Protein AF-A0A5I2G076-F1 (afdb_monomer)

Secondary structure (DSSP, 8-state):
-PPPPPEE-TTT--EE--SSTT---SSHHHHHHHHHHHHHHHHHHHHHHHHHHHHHHHHHHHHHHHHHHHHHHHHHHHHT-

Structure (mmCIF, N/CA/C/O backbone):
data_AF-A0A5I2G076-F1
#
_entry.id   AF-A0A5I2G076-F1
#
loop_
_atom_site.group_PDB
_atom_site.id
_atom_site.type_symbol
_atom_site.label_atom_id
_atom_site.label_alt_id
_atom_site.label_comp_id
_atom_site.label_asym_id
_atom_site.label_entity_id
_atom_site.label_seq_id
_atom_site.pdbx_PDB_ins_code
_atom_site.Cartn_x
_atom_site.Cartn_y
_atom_site.Cartn_z
_atom_site.occupancy
_atom_site.B_iso_or_equiv
_atom_site.auth_seq_id
_atom_site.auth_comp_id
_atom_site.auth_asym_id
_atom_site.auth_atom_id
_atom_site.pdbx_PDB_model_num
ATOM 1 N N . MET A 1 1 ? -4.393 -9.705 33.559 1.00 58.56 1 MET A N 1
ATOM 2 C CA . MET A 1 1 ? -4.023 -9.351 32.169 1.00 58.56 1 MET A CA 1
ATOM 3 C C . MET A 1 1 ? -3.409 -7.962 32.133 1.00 58.56 1 MET A C 1
ATOM 5 O O . MET A 1 1 ? -4.032 -7.032 32.636 1.00 58.56 1 MET A O 1
ATOM 9 N N . ALA A 1 2 ? -2.218 -7.808 31.551 1.00 67.88 2 ALA A N 1
ATOM 10 C CA . ALA A 1 2 ? -1.666 -6.487 31.262 1.00 67.88 2 ALA A CA 1
ATOM 11 C C . ALA A 1 2 ? -2.597 -5.767 30.272 1.00 67.88 2 ALA A C 1
ATOM 13 O O . ALA A 1 2 ? -2.894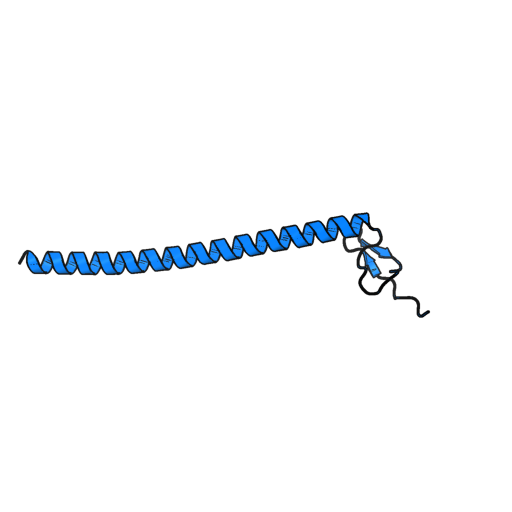 -6.295 29.200 1.00 67.88 2 ALA A O 1
ATOM 14 N N . LYS A 1 3 ? -3.110 -4.593 30.652 1.00 66.69 3 LYS A N 1
ATOM 15 C CA . LYS A 1 3 ? -3.929 -3.770 29.755 1.00 66.69 3 LYS A CA 1
ATOM 16 C C . LYS A 1 3 ? -3.028 -3.307 28.611 1.00 66.69 3 LYS A C 1
ATOM 18 O O . LYS A 1 3 ? -1.980 -2.720 28.872 1.00 66.69 3 LYS A O 1
ATOM 23 N N . LEU A 1 4 ? -3.406 -3.585 27.361 1.00 76.75 4 LEU A N 1
ATOM 24 C CA . LEU A 1 4 ? -2.662 -3.053 26.222 1.00 76.75 4 LEU A CA 1
ATOM 25 C C . LEU A 1 4 ? -2.690 -1.514 26.255 1.00 76.75 4 LEU A C 1
ATOM 27 O O . LEU A 1 4 ? -3.709 -0.932 26.644 1.00 76.75 4 LEU A O 1
ATOM 31 N N . PRO A 1 5 ? -1.600 -0.846 25.830 1.00 82.75 5 PRO A N 1
ATOM 32 C CA . PRO A 1 5 ? -1.583 0.604 25.731 1.00 82.75 5 PRO A CA 1
ATOM 33 C C . PRO A 1 5 ? -2.672 1.073 24.766 1.00 82.75 5 PRO A C 1
ATOM 35 O O . PRO A 1 5 ? -2.950 0.424 23.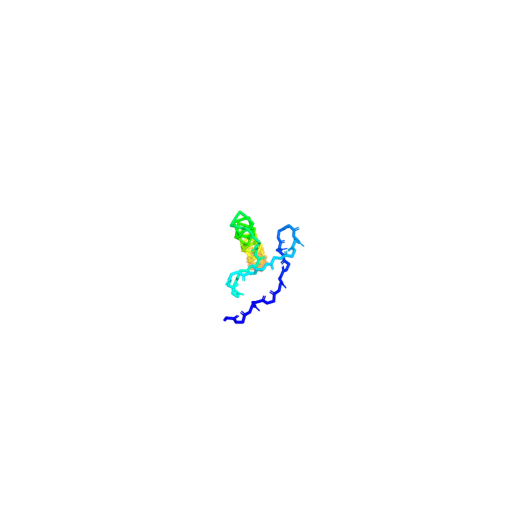752 1.00 82.75 5 PRO A O 1
ATOM 38 N N . ARG A 1 6 ? -3.275 2.224 25.080 1.00 84.75 6 ARG A N 1
ATOM 39 C CA . ARG A 1 6 ? -4.241 2.870 24.190 1.00 84.75 6 ARG A CA 1
ATOM 40 C C . ARG A 1 6 ? -3.574 3.197 22.860 1.00 84.75 6 ARG A C 1
ATOM 42 O O . ARG A 1 6 ? -2.442 3.678 22.818 1.00 84.75 6 ARG A O 1
ATOM 49 N N . ARG A 1 7 ? -4.288 2.941 21.768 1.00 87.06 7 ARG A N 1
ATOM 50 C CA . ARG A 1 7 ? -3.817 3.188 20.402 1.00 87.06 7 ARG A CA 1
ATOM 51 C C . ARG A 1 7 ? -4.753 4.137 19.685 1.00 87.06 7 ARG A C 1
ATOM 53 O O . ARG A 1 7 ? -5.912 4.278 20.054 1.00 87.06 7 ARG A O 1
ATOM 60 N N . LYS A 1 8 ? -4.241 4.762 18.631 1.00 89.25 8 LYS A N 1
ATOM 61 C CA . LYS A 1 8 ? -5.012 5.646 17.762 1.00 89.25 8 LYS A CA 1
ATOM 62 C C . LYS A 1 8 ? -5.538 4.864 16.560 1.00 89.25 8 LYS A C 1
ATOM 64 O O . LYS A 1 8 ? -4.757 4.189 15.887 1.00 89.25 8 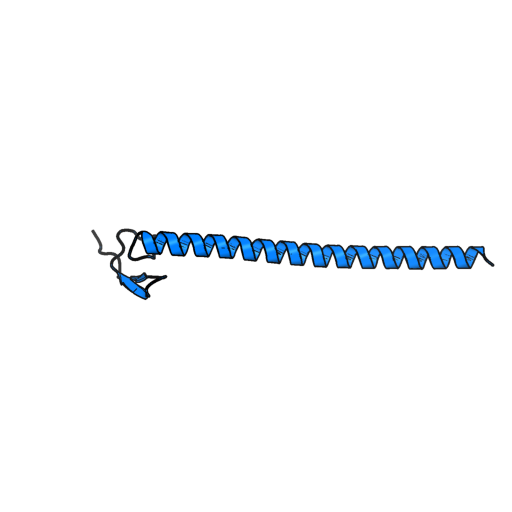LYS A O 1
ATOM 69 N N . CYS A 1 9 ? -6.839 4.944 16.288 1.00 89.31 9 CYS A N 1
ATOM 70 C CA . CYS A 1 9 ? -7.447 4.299 15.126 1.00 89.31 9 CYS A CA 1
ATOM 71 C C . CYS A 1 9 ? -6.875 4.883 13.825 1.00 89.31 9 CYS A C 1
ATOM 73 O O . CYS A 1 9 ? -6.733 6.098 13.690 1.00 89.31 9 CYS A O 1
ATOM 75 N N . LYS A 1 10 ? -6.567 4.028 12.844 1.00 86.50 10 LYS A N 1
ATOM 76 C CA . LYS A 1 10 ? -6.072 4.476 11.532 1.00 86.50 10 LYS A CA 1
ATOM 77 C C . LYS A 1 10 ? -7.126 5.183 10.670 1.00 86.50 10 LYS A C 1
ATOM 79 O O . LYS A 1 10 ? -6.734 5.984 9.831 1.00 86.50 10 LYS A O 1
ATOM 84 N N . VAL A 1 11 ? -8.416 4.930 10.907 1.00 87.62 11 VAL A N 1
ATOM 85 C CA . VAL A 1 11 ? -9.530 5.507 10.135 1.00 87.62 11 VAL A CA 1
ATOM 86 C C . VAL A 1 11 ? -10.065 6.776 10.805 1.00 87.62 11 VAL A C 1
ATOM 88 O O . VAL A 1 11 ? -9.860 7.870 10.292 1.00 87.62 11 VAL A O 1
ATOM 91 N N . CYS A 1 12 ? -10.665 6.665 11.995 1.00 87.88 12 CYS A N 1
ATOM 92 C CA . CYS A 1 12 ? -11.286 7.805 12.685 1.00 87.88 12 CYS A CA 1
ATOM 93 C C . CYS A 1 12 ? -10.343 8.592 13.608 1.00 87.88 12 CYS A C 1
ATOM 95 O O . CYS A 1 12 ? -10.749 9.599 14.178 1.00 87.88 12 CYS A O 1
ATOM 97 N N . ARG A 1 13 ? -9.085 8.155 13.782 1.00 86.75 13 ARG A N 1
ATOM 98 C CA . ARG A 1 13 ? -8.081 8.822 14.636 1.00 86.75 13 ARG A CA 1
ATOM 99 C C . ARG A 1 13 ? -8.437 8.914 16.126 1.00 86.75 13 ARG A C 1
ATOM 101 O O . ARG A 1 13 ? -7.719 9.581 16.867 1.00 86.75 13 ARG A O 1
ATOM 108 N N . GLU A 1 14 ? -9.463 8.210 16.581 1.00 89.94 14 GLU A N 1
ATOM 109 C CA . GLU A 1 14 ? -9.850 8.159 17.989 1.00 89.94 14 GLU A CA 1
ATOM 110 C C . GLU A 1 14 ? -8.932 7.238 18.808 1.00 89.94 14 GLU A C 1
ATOM 112 O O . GLU A 1 14 ? -8.362 6.272 18.285 1.00 89.94 14 GLU A O 1
ATOM 117 N N . TRP A 1 15 ? -8.772 7.547 20.095 1.00 88.81 15 TRP A N 1
ATOM 118 C CA . TRP A 1 15 ? -8.050 6.699 21.039 1.00 88.81 15 TRP A CA 1
ATOM 119 C C . TRP A 1 15 ? -8.930 5.532 21.484 1.00 88.81 15 TRP A C 1
ATOM 121 O O . TRP A 1 15 ? -9.996 5.742 22.049 1.00 88.81 15 TRP A O 1
ATOM 131 N N . PHE A 1 16 ? -8.463 4.301 21.292 1.00 88.19 16 PHE A N 1
ATOM 132 C CA . PHE A 1 16 ? -9.192 3.095 21.676 1.00 88.19 16 PHE A CA 1
ATOM 133 C C . PHE A 1 16 ? -8.313 2.127 22.471 1.00 88.19 16 PHE A C 1
ATOM 135 O O . PHE A 1 16 ? -7.078 2.170 22.408 1.00 88.19 16 PHE A O 1
ATOM 142 N N . SER A 1 17 ? -8.967 1.249 23.230 1.00 85.31 17 SER A N 1
ATOM 143 C CA . SER A 1 17 ? -8.327 0.154 23.959 1.00 85.31 17 SER A CA 1
ATOM 144 C C . SER A 1 17 ? -8.395 -1.116 23.102 1.00 85.31 17 SER A C 1
ATOM 146 O O . SER A 1 17 ? -9.478 -1.685 22.966 1.00 85.31 17 SER A O 1
ATOM 148 N N . PRO A 1 18 ? -7.289 -1.557 22.480 1.00 85.38 18 PRO A N 1
ATOM 149 C CA . PRO A 1 18 ? -7.299 -2.743 21.633 1.00 85.38 18 PRO A CA 1
ATOM 150 C C . PRO A 1 18 ? -7.517 -4.018 22.457 1.00 85.38 18 PRO A C 1
ATOM 152 O O . PRO A 1 18 ? -6.883 -4.205 23.495 1.00 85.38 18 PRO A O 1
ATOM 155 N N . ALA A 1 19 ? -8.362 -4.921 21.952 1.00 83.12 19 ALA A N 1
ATOM 156 C CA . ALA A 1 19 ? -8.536 -6.260 22.523 1.00 83.12 19 ALA A CA 1
ATOM 157 C C . ALA A 1 19 ? -7.309 -7.159 22.278 1.00 83.12 19 ALA A C 1
ATOM 159 O O . ALA A 1 19 ? -6.955 -7.975 23.123 1.00 83.12 19 ALA A O 1
ATOM 160 N N . TYR A 1 20 ? -6.631 -6.969 21.140 1.00 83.88 20 TYR A N 1
ATOM 161 C CA . TYR A 1 20 ? -5.457 -7.738 20.729 1.00 83.88 20 TYR A CA 1
ATOM 162 C C . TYR A 1 20 ? -4.349 -6.828 20.189 1.00 83.88 20 TYR A C 1
ATOM 164 O O . TYR A 1 20 ? -4.600 -5.733 19.681 1.00 83.88 20 TYR A O 1
ATOM 172 N N . SER A 1 21 ? -3.102 -7.297 20.242 1.00 82.00 21 SER A N 1
ATOM 173 C CA . SER A 1 21 ? -1.915 -6.539 19.820 1.00 82.00 21 SER A CA 1
ATOM 174 C C . SER A 1 21 ? -1.842 -6.251 18.316 1.00 82.00 21 SER A C 1
ATOM 176 O O . SER A 1 21 ? -1.123 -5.335 17.917 1.00 82.00 21 SER A O 1
ATOM 178 N N . ASN A 1 22 ? -2.583 -6.980 17.485 1.00 85.19 22 ASN A N 1
ATOM 179 C CA . ASN A 1 22 ? -2.665 -6.808 16.031 1.00 85.19 22 ASN A CA 1
ATOM 180 C C . ASN A 1 22 ? -3.765 -5.824 15.592 1.00 85.19 22 ASN A C 1
ATOM 182 O O . ASN A 1 22 ? -3.776 -5.396 14.439 1.00 85.19 22 ASN A O 1
ATOM 186 N N . VAL A 1 23 ? -4.676 -5.438 16.489 1.00 86.44 23 VAL A N 1
ATOM 187 C CA . VAL A 1 23 ? -5.782 -4.537 16.151 1.00 86.44 23 VAL A CA 1
ATOM 188 C C . VAL A 1 23 ? -5.280 -3.090 16.090 1.00 86.44 23 VAL A C 1
ATOM 190 O O . VAL A 1 23 ? -4.672 -2.570 17.034 1.00 86.44 23 VAL A O 1
ATOM 193 N N . VAL A 1 24 ? -5.539 -2.434 14.954 1.00 88.25 24 VA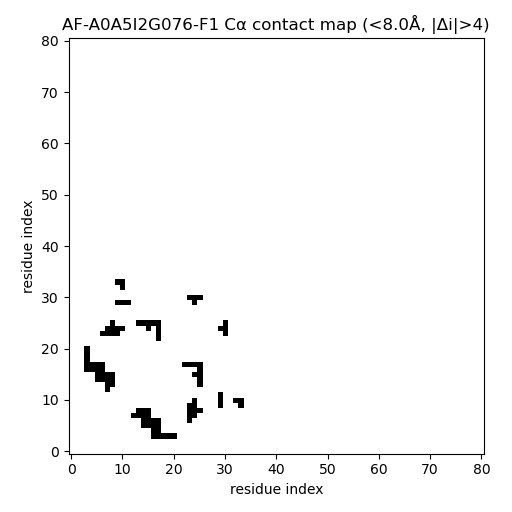L A N 1
ATOM 194 C CA . VAL A 1 24 ? -5.180 -1.025 14.672 1.00 88.25 24 VAL A CA 1
ATOM 195 C C . VAL A 1 24 ? -6.403 -0.146 14.366 1.00 88.25 24 VAL A C 1
ATOM 197 O O . VAL A 1 24 ? -6.273 1.018 13.978 1.00 88.25 24 VAL A O 1
ATOM 200 N N . TRP A 1 25 ? -7.601 -0.697 14.561 1.00 90.12 25 TRP A N 1
ATOM 201 C CA . TRP A 1 25 ? -8.890 -0.048 14.348 1.00 90.12 25 TRP A CA 1
ATOM 202 C C . TRP A 1 25 ? -9.757 -0.139 15.608 1.00 90.12 25 TRP A C 1
ATOM 204 O O . TRP A 1 25 ? -9.650 -1.105 16.355 1.00 90.12 25 TRP A O 1
ATOM 214 N N . CYS A 1 26 ? -10.622 0.849 15.847 1.00 87.88 26 CYS A N 1
ATOM 215 C CA . CYS A 1 26 ? -11.496 0.839 17.024 1.00 87.88 26 CYS A CA 1
ATOM 216 C C . CYS A 1 26 ? -12.747 -0.040 16.850 1.00 87.88 26 CYS A C 1
ATOM 218 O O . CYS A 1 26 ? -13.225 -0.593 17.832 1.00 87.88 26 CYS A O 1
ATOM 220 N N . CYS A 1 27 ? -13.233 -0.211 15.614 1.00 86.81 27 CYS A N 1
ATOM 221 C CA . CYS A 1 27 ? -14.462 -0.942 15.288 1.00 86.81 27 CYS A CA 1
ATOM 222 C C . CYS A 1 27 ? -14.246 -1.861 14.073 1.00 86.81 27 CYS A C 1
ATOM 224 O O . CYS A 1 27 ? -13.415 -1.528 13.221 1.00 86.81 27 CYS A O 1
ATOM 226 N N . PRO A 1 28 ? -14.985 -2.980 13.949 1.00 86.88 28 PRO A N 1
ATOM 227 C CA . PRO A 1 28 ? -14.873 -3.893 12.807 1.00 86.88 28 PRO A CA 1
ATOM 228 C C . PRO A 1 28 ? -15.088 -3.191 11.456 1.00 86.88 28 PRO A C 1
ATOM 230 O O . PRO A 1 28 ? -14.325 -3.445 10.528 1.00 86.88 28 PRO A O 1
ATOM 233 N N . GLU A 1 29 ? -16.004 -2.220 11.385 1.00 89.38 29 GLU A N 1
ATOM 234 C CA . GLU A 1 29 ? -16.230 -1.378 10.197 1.00 89.38 29 GLU A CA 1
ATOM 235 C C . GLU A 1 29 ? -14.958 -0.648 9.742 1.00 89.38 29 GLU A C 1
ATOM 237 O O . GLU A 1 29 ? -14.574 -0.673 8.572 1.00 89.38 29 GLU A O 1
ATOM 242 N N . HIS A 1 30 ? -14.225 -0.056 10.686 1.00 90.75 30 HIS A N 1
ATOM 243 C CA . HIS A 1 30 ? -12.953 0.600 10.390 1.00 90.75 30 HIS A CA 1
ATOM 244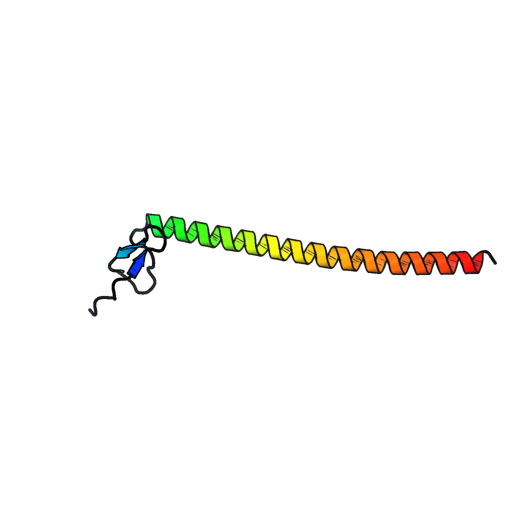 C C . HIS A 1 30 ? -11.864 -0.400 9.988 1.00 90.75 30 HIS A C 1
ATOM 246 O O . HIS A 1 30 ? -10.995 -0.072 9.179 1.00 90.75 30 HIS A O 1
ATOM 252 N N . GLY A 1 31 ? -11.910 -1.622 10.520 1.00 89.00 31 GLY A N 1
ATOM 253 C CA . GLY A 1 31 ? -11.045 -2.712 10.075 1.00 89.00 31 GLY A CA 1
ATOM 254 C C . GLY A 1 31 ? -11.302 -3.091 8.617 1.00 89.00 31 GLY A C 1
ATOM 255 O O . GLY A 1 31 ? -10.349 -3.237 7.849 1.00 89.00 31 GLY A O 1
ATOM 256 N N . ALA A 1 32 ? -12.573 -3.182 8.215 1.00 91.81 32 ALA A N 1
ATOM 257 C CA . ALA A 1 32 ? -12.972 -3.488 6.845 1.00 91.81 32 ALA A CA 1
ATOM 258 C C . ALA A 1 32 ? -12.518 -2.400 5.861 1.00 91.81 32 ALA A C 1
ATOM 260 O O . ALA A 1 32 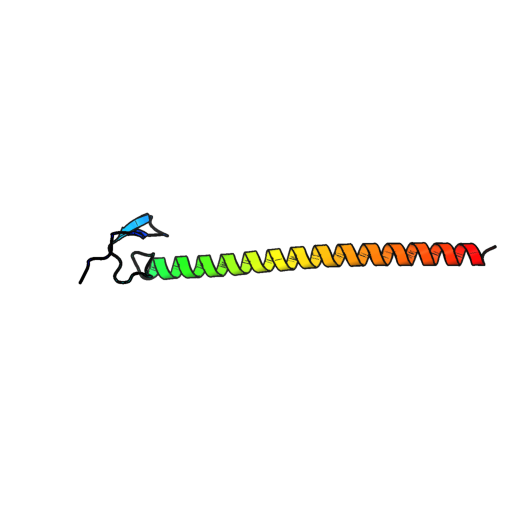? -11.868 -2.715 4.862 1.00 91.81 32 ALA A O 1
ATOM 261 N N . ILE A 1 33 ? -12.765 -1.124 6.178 1.00 91.44 33 ILE A N 1
ATOM 262 C CA . ILE A 1 33 ? -12.325 0.017 5.355 1.00 91.44 33 ILE A CA 1
ATOM 263 C C . ILE A 1 33 ? -10.803 -0.005 5.173 1.00 91.44 33 ILE A C 1
ATOM 265 O O . ILE A 1 33 ? -10.305 0.067 4.049 1.00 91.44 33 ILE A O 1
ATOM 269 N N . TYR A 1 34 ? -10.055 -0.186 6.265 1.00 89.56 34 TYR A N 1
ATOM 270 C CA . TYR A 1 34 ? -8.595 -0.229 6.216 1.00 89.56 34 TYR A CA 1
ATOM 271 C C . TYR A 1 34 ? -8.069 -1.418 5.392 1.00 89.56 34 TYR A C 1
ATOM 273 O O . TYR A 1 34 ? -7.118 -1.280 4.618 1.00 89.56 34 TYR A O 1
ATOM 281 N N . ALA A 1 35 ? -8.701 -2.589 5.508 1.00 90.00 35 ALA A N 1
ATOM 282 C CA . ALA A 1 35 ? -8.344 -3.764 4.717 1.00 90.00 35 ALA A CA 1
ATOM 283 C C . ALA A 1 35 ? -8.616 -3.563 3.215 1.00 90.00 35 ALA A C 1
ATOM 285 O O . ALA A 1 35 ? -7.798 -3.971 2.384 1.00 90.00 35 ALA A O 1
ATOM 286 N N . LEU A 1 36 ? -9.732 -2.919 2.859 1.00 92.62 36 LEU A N 1
ATOM 287 C CA . LEU A 1 36 ? -10.060 -2.569 1.475 1.00 92.62 36 LEU A CA 1
ATOM 288 C C . LEU A 1 36 ? -9.051 -1.572 0.897 1.00 92.62 36 LEU A C 1
ATOM 290 O O . LEU A 1 36 ? -8.556 -1.775 -0.213 1.00 92.62 36 LEU A O 1
ATOM 294 N N . GLU A 1 37 ? -8.678 -0.549 1.662 1.00 90.62 37 GLU A N 1
ATOM 295 C CA . GLU A 1 37 ? -7.703 0.455 1.236 1.00 90.62 37 GLU A CA 1
ATOM 296 C C . GLU A 1 37 ? -6.316 -0.161 0.983 1.00 90.62 37 GLU A C 1
ATOM 298 O O . GLU A 1 37 ? -5.688 0.098 -0.049 1.00 90.62 37 GLU A O 1
ATOM 303 N N . LEU A 1 38 ? -5.866 -1.054 1.871 1.00 89.75 38 LEU A N 1
ATOM 304 C CA . LEU A 1 38 ? -4.626 -1.821 1.702 1.00 89.75 38 LEU A CA 1
ATOM 305 C C . LEU A 1 38 ? -4.637 -2.681 0.433 1.00 89.75 38 LEU A C 1
ATOM 307 O O . LEU A 1 38 ? -3.637 -2.731 -0.290 1.00 89.75 38 LEU A O 1
ATOM 311 N N . ARG A 1 39 ? -5.759 -3.352 0.146 1.00 90.12 39 ARG A N 1
ATOM 312 C CA . ARG A 1 39 ? -5.920 -4.137 -1.087 1.00 90.12 39 ARG A CA 1
ATOM 313 C C . ARG A 1 39 ? -5.865 -3.241 -2.319 1.00 90.12 39 ARG A C 1
ATOM 315 O O . ARG A 1 39 ? -5.124 -3.546 -3.250 1.00 90.12 39 ARG A O 1
ATOM 322 N N . ALA A 1 40 ? -6.586 -2.122 -2.303 1.00 90.81 40 ALA A N 1
ATOM 323 C CA . ALA A 1 40 ? -6.606 -1.175 -3.410 1.00 90.81 40 ALA A CA 1
ATOM 324 C C . ALA A 1 40 ? -5.210 -0.596 -3.686 1.00 90.81 40 ALA A C 1
ATOM 326 O O . ALA A 1 40 ? -4.797 -0.517 -4.843 1.00 90.81 40 ALA A O 1
ATOM 327 N N . ARG A 1 41 ? -4.448 -0.253 -2.637 1.00 89.19 41 ARG A N 1
ATOM 328 C CA . ARG A 1 41 ? -3.065 0.221 -2.785 1.00 89.19 41 ARG A CA 1
ATOM 329 C C . ARG A 1 41 ? -2.178 -0.833 -3.437 1.00 89.19 41 ARG A C 1
ATOM 331 O O . ARG A 1 41 ? -1.535 -0.541 -4.435 1.00 89.19 41 ARG A O 1
ATOM 338 N N . ARG A 1 42 ? -2.235 -2.081 -2.961 1.00 88.69 42 ARG A N 1
ATOM 339 C CA . ARG A 1 42 ? -1.460 -3.189 -3.540 1.00 88.69 42 ARG A CA 1
ATOM 340 C C . ARG A 1 42 ? -1.766 -3.409 -5.025 1.00 88.69 42 ARG A C 1
ATOM 342 O O . ARG A 1 42 ? -0.855 -3.714 -5.786 1.00 88.69 42 ARG A O 1
ATOM 349 N N . ILE A 1 43 ? -3.027 -3.278 -5.439 1.00 88.56 43 ILE A N 1
ATOM 350 C CA . ILE A 1 43 ? -3.418 -3.417 -6.850 1.00 88.56 43 ILE A CA 1
ATOM 351 C C . ILE A 1 43 ? -2.833 -2.274 -7.687 1.00 88.56 43 ILE A C 1
ATOM 353 O O . ILE A 1 43 ? -2.277 -2.529 -8.754 1.00 88.56 43 ILE A O 1
ATOM 357 N N . ARG A 1 44 ? -2.910 -1.030 -7.198 1.00 86.69 44 ARG A N 1
ATOM 358 C CA . ARG A 1 44 ? -2.326 0.129 -7.891 1.00 86.69 44 ARG A CA 1
ATOM 359 C C . ARG A 1 44 ? -0.813 0.011 -8.030 1.00 86.69 44 ARG A C 1
ATOM 361 O O . ARG A 1 44 ? -0.302 0.246 -9.120 1.00 86.69 44 ARG A O 1
ATOM 368 N N . ASP A 1 45 ? -0.129 -0.397 -6.966 1.00 88.50 45 ASP A N 1
ATOM 369 C CA . ASP A 1 45 ? 1.328 -0.554 -6.961 1.00 88.50 45 ASP A CA 1
ATOM 370 C C . ASP A 1 45 ? 1.761 -1.624 -7.976 1.00 88.50 45 ASP A C 1
ATOM 372 O O . ASP A 1 45 ? 2.662 -1.389 -8.778 1.00 88.50 45 ASP A O 1
ATOM 376 N N . LYS A 1 46 ? 1.054 -2.764 -8.023 1.00 87.62 46 LYS A N 1
ATOM 377 C CA . LYS A 1 46 ? 1.278 -3.803 -9.04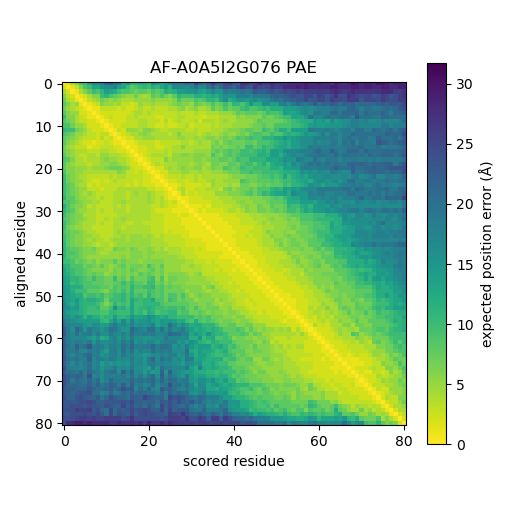2 1.00 87.62 46 LYS A CA 1
ATOM 378 C C . LYS A 1 46 ? 1.052 -3.278 -10.456 1.00 87.62 46 LYS A C 1
ATOM 380 O O . LYS A 1 46 ? 1.896 -3.461 -11.318 1.00 87.62 46 LYS A O 1
ATOM 385 N N . HIS A 1 47 ? -0.051 -2.573 -10.692 1.00 86.88 47 HIS A N 1
ATOM 386 C CA . HIS A 1 47 ? -0.352 -2.039 -12.018 1.00 86.88 47 HIS A CA 1
ATOM 387 C C . HIS A 1 47 ? 0.672 -0.984 -12.477 1.00 86.88 47 HIS A C 1
ATOM 389 O O . HIS A 1 47 ? 0.966 -0.870 -13.667 1.00 86.88 47 HIS A O 1
ATOM 395 N N . GLN A 1 48 ? 1.226 -0.195 -11.550 1.00 86.69 48 GLN A N 1
ATOM 396 C CA . GLN A 1 48 ? 2.311 0.740 -11.854 1.00 86.69 48 GLN A CA 1
ATOM 397 C C . GLN A 1 48 ? 3.615 0.011 -12.177 1.00 86.69 48 GLN A C 1
ATOM 399 O O . GLN A 1 48 ? 4.264 0.375 -13.157 1.00 86.69 48 GLN A O 1
ATOM 404 N N . ALA A 1 49 ? 3.963 -1.027 -11.412 1.00 86.62 49 ALA A N 1
ATOM 405 C CA . ALA A 1 49 ? 5.130 -1.861 -11.686 1.00 86.62 49 ALA A CA 1
ATOM 406 C C . ALA A 1 49 ? 5.027 -2.535 -13.065 1.00 86.62 49 ALA A C 1
ATOM 408 O O . ALA A 1 49 ? 5.924 -2.369 -13.888 1.00 86.62 49 ALA A O 1
ATOM 409 N N . ASP A 1 50 ? 3.890 -3.166 -13.371 1.00 86.88 50 ASP A N 1
ATOM 410 C CA . ASP A 1 50 ? 3.638 -3.803 -14.670 1.00 86.88 50 ASP A CA 1
ATOM 411 C C . ASP A 1 50 ? 3.712 -2.791 -15.824 1.00 86.88 50 ASP A C 1
ATOM 413 O O . ASP A 1 50 ? 4.233 -3.082 -16.902 1.00 86.88 50 ASP A O 1
ATOM 417 N N . LYS A 1 51 ? 3.192 -1.571 -15.627 1.00 86.81 51 LYS A N 1
ATOM 418 C CA . LYS A 1 51 ? 3.274 -0.512 -16.642 1.00 86.81 51 LYS A CA 1
ATOM 419 C C . LYS A 1 51 ? 4.718 -0.060 -16.857 1.00 86.81 51 LYS A C 1
ATOM 421 O O . LYS A 1 51 ? 5.114 0.123 -18.006 1.00 86.81 51 LYS A O 1
ATOM 426 N N . ALA A 1 52 ? 5.489 0.119 -15.786 1.00 86.94 52 ALA A N 1
ATOM 427 C CA . ALA A 1 52 ? 6.899 0.487 -15.872 1.00 86.94 52 ALA A CA 1
ATOM 428 C C . ALA A 1 52 ? 7.711 -0.597 -16.595 1.00 86.94 52 ALA A C 1
ATOM 430 O O . ALA A 1 52 ? 8.488 -0.280 -17.495 1.00 86.94 52 ALA A O 1
ATOM 431 N N . GLU A 1 53 ? 7.459 -1.868 -16.283 1.00 87.88 53 GLU A N 1
ATOM 432 C CA . GLU A 1 53 ? 8.091 -3.006 -16.947 1.00 87.88 53 GLU A CA 1
ATOM 433 C C . GLU A 1 53 ? 7.742 -3.055 -18.442 1.00 87.88 53 GLU A C 1
ATOM 435 O O . GLU A 1 53 ? 8.629 -3.154 -19.289 1.00 87.88 53 GLU A O 1
ATOM 440 N N . ARG A 1 54 ? 6.461 -2.902 -18.802 1.00 83.25 54 ARG A N 1
ATOM 441 C CA . ARG A 1 54 ? 6.031 -2.856 -20.210 1.00 83.25 54 ARG A CA 1
ATOM 442 C C . ARG A 1 54 ? 6.663 -1.699 -20.975 1.00 83.25 54 ARG A C 1
ATOM 444 O O . ARG A 1 54 ? 7.027 -1.873 -22.136 1.00 83.25 54 ARG A O 1
ATOM 451 N N . LEU A 1 55 ? 6.791 -0.529 -20.351 1.00 87.12 55 LEU A N 1
ATOM 452 C CA . LEU A 1 55 ? 7.444 0.628 -20.964 1.00 87.12 55 LEU A CA 1
ATOM 453 C C . LEU A 1 55 ? 8.941 0.376 -21.175 1.00 87.12 55 LEU A C 1
ATOM 455 O O . LEU A 1 55 ? 9.441 0.640 -22.267 1.00 87.12 55 LEU A O 1
ATOM 459 N N . ALA A 1 56 ? 9.631 -0.185 -20.179 1.00 84.44 56 ALA A N 1
ATOM 460 C CA . ALA A 1 56 ? 11.040 -0.555 -20.293 1.00 84.44 56 ALA A CA 1
ATOM 461 C C . ALA A 1 56 ? 11.255 -1.598 -21.402 1.00 84.44 56 ALA A C 1
ATOM 463 O O . ALA A 1 56 ? 12.063 -1.386 -22.306 1.00 84.44 56 ALA A O 1
ATOM 464 N N . ASN A 1 57 ? 10.460 -2.670 -21.412 1.00 84.38 57 ASN A N 1
ATOM 465 C CA . ASN A 1 57 ? 10.513 -3.703 -22.447 1.00 84.38 57 ASN A CA 1
ATOM 466 C C . ASN A 1 57 ? 10.195 -3.133 -23.838 1.00 84.38 57 ASN A C 1
ATOM 468 O O . ASN A 1 57 ? 10.887 -3.439 -24.808 1.00 84.38 57 ASN A O 1
ATOM 472 N N . GLY A 1 58 ? 9.197 -2.252 -23.950 1.00 85.19 58 GLY A N 1
ATOM 473 C CA . GLY A 1 58 ? 8.877 -1.557 -25.198 1.00 85.19 58 GLY A CA 1
ATOM 474 C C . GLY A 1 58 ? 10.019 -0.669 -25.704 1.00 85.19 58 GLY A C 1
ATOM 475 O O . GLY A 1 58 ? 10.280 -0.643 -26.907 1.00 85.19 58 GLY A O 1
ATOM 476 N N . CYS A 1 59 ? 10.728 0.019 -24.804 1.00 79.50 59 CYS A N 1
ATOM 477 C CA . CYS A 1 59 ? 11.914 0.811 -25.139 1.00 79.50 59 CYS A CA 1
ATOM 478 C C . CYS A 1 59 ? 13.031 -0.079 -25.705 1.00 79.50 59 CYS A C 1
ATOM 480 O O . CYS A 1 59 ? 13.513 0.163 -26.812 1.00 79.50 59 CYS A O 1
ATOM 482 N N . MET A 1 60 ? 13.346 -1.176 -25.011 1.00 75.12 60 MET A N 1
ATOM 483 C CA . MET A 1 60 ? 14.369 -2.143 -25.427 1.00 75.12 60 MET A CA 1
ATOM 484 C C . MET A 1 60 ? 14.063 -2.770 -26.795 1.00 75.12 60 MET A C 1
ATOM 486 O O . MET A 1 60 ? 14.955 -2.945 -27.627 1.00 75.12 60 MET A O 1
ATOM 490 N N . LEU A 1 61 ? 12.795 -3.107 -27.055 1.00 80.56 61 LEU A N 1
ATOM 491 C CA . LEU A 1 61 ? 12.372 -3.663 -28.343 1.00 80.56 61 LEU A CA 1
ATOM 492 C C . LEU A 1 61 ? 12.543 -2.651 -29.483 1.00 80.56 61 LEU A C 1
ATOM 494 O O . LEU A 1 61 ? 13.032 -3.018 -30.552 1.00 80.56 61 LEU A O 1
ATOM 498 N N . ARG A 1 62 ? 12.195 -1.378 -29.257 1.00 79.88 62 ARG A N 1
ATOM 499 C CA . ARG A 1 62 ? 12.371 -0.310 -30.256 1.00 79.88 62 ARG A CA 1
ATOM 500 C C . ARG A 1 62 ? 13.839 -0.078 -30.591 1.00 79.88 62 ARG A C 1
ATOM 502 O O . ARG A 1 62 ? 14.173 0.035 -31.768 1.00 79.88 62 ARG A O 1
ATOM 509 N N . GLU A 1 63 ? 14.710 -0.051 -29.589 1.00 81.31 63 GLU A N 1
ATOM 510 C CA . GLU A 1 63 ? 16.154 0.096 -29.795 1.00 81.31 63 GLU A CA 1
ATOM 511 C C . GLU A 1 63 ? 16.728 -1.064 -30.612 1.00 81.31 63 GLU A C 1
ATOM 513 O O . GLU A 1 63 ? 17.413 -0.843 -31.613 1.00 81.31 63 GLU A O 1
ATOM 518 N N . ARG A 1 64 ? 16.378 -2.308 -30.257 1.00 83.31 64 ARG A N 1
ATOM 519 C CA . ARG A 1 64 ? 16.773 -3.496 -31.031 1.00 83.31 64 ARG A CA 1
ATOM 520 C C . ARG A 1 64 ? 16.290 -3.414 -32.479 1.00 83.31 64 ARG A C 1
ATOM 522 O O . ARG A 1 64 ? 17.075 -3.648 -33.398 1.00 83.31 64 ARG A O 1
ATOM 529 N N . GLN A 1 65 ? 15.029 -3.041 -32.695 1.00 87.56 65 GLN A N 1
ATOM 530 C CA . GLN A 1 65 ? 14.460 -2.876 -34.035 1.00 87.56 65 GLN A CA 1
ATOM 531 C C . GLN A 1 65 ? 15.202 -1.796 -34.840 1.00 87.56 65 GLN A C 1
ATOM 533 O O . GLN A 1 65 ? 15.478 -2.000 -36.023 1.00 87.56 65 GLN A O 1
ATOM 538 N N . ALA A 1 66 ? 15.566 -0.674 -34.210 1.00 89.25 66 ALA A N 1
ATOM 539 C CA . ALA A 1 66 ? 16.316 0.406 -34.847 1.00 89.25 66 ALA A CA 1
ATOM 540 C C . ALA A 1 66 ? 17.716 -0.054 -35.282 1.00 89.25 66 ALA A C 1
ATOM 542 O O . ALA A 1 66 ? 18.127 0.216 -36.413 1.00 89.25 66 ALA A O 1
ATOM 543 N N . VAL A 1 67 ? 18.423 -0.815 -34.440 1.00 89.88 67 VAL A N 1
ATOM 544 C CA . VAL A 1 67 ? 19.720 -1.408 -34.803 1.00 89.88 67 VAL A CA 1
ATOM 545 C C . VAL A 1 67 ? 19.562 -2.337 -36.008 1.00 89.88 67 VAL A C 1
ATOM 547 O O . VAL A 1 67 ? 20.268 -2.163 -37.002 1.00 89.88 67 VAL A O 1
ATOM 550 N N . LEU A 1 68 ? 18.591 -3.254 -35.985 1.00 89.75 68 LEU A N 1
ATOM 551 C CA . LEU A 1 68 ? 18.328 -4.160 -37.110 1.00 89.75 68 LEU A CA 1
ATOM 552 C C . LEU A 1 68 ? 18.012 -3.401 -38.407 1.00 89.75 68 LEU A C 1
ATOM 554 O O . LEU A 1 68 ? 18.579 -3.709 -39.457 1.00 89.75 68 LEU A O 1
ATOM 558 N N . TYR A 1 69 ? 17.167 -2.370 -38.336 1.00 86.94 69 TYR A N 1
ATOM 559 C CA . TYR A 1 69 ? 16.844 -1.521 -39.483 1.00 86.94 69 TYR A CA 1
ATOM 560 C C . TYR A 1 69 ? 18.085 -0.808 -40.038 1.00 86.94 69 TYR A C 1
ATOM 562 O O . TYR A 1 69 ? 18.311 -0.798 -41.250 1.00 86.94 69 TYR A O 1
ATOM 570 N N . THR A 1 70 ? 18.938 -0.251 -39.171 1.00 88.12 70 THR A N 1
ATOM 571 C CA . THR A 1 70 ? 20.173 0.419 -39.614 1.00 88.12 70 THR A CA 1
ATOM 572 C C . THR A 1 70 ? 21.158 -0.545 -40.273 1.00 88.12 70 THR A C 1
ATOM 574 O O . THR A 1 70 ? 21.773 -0.187 -41.281 1.00 88.12 70 THR A O 1
ATOM 577 N N . LEU A 1 71 ? 21.297 -1.766 -39.748 1.00 86.88 71 LEU A N 1
ATOM 578 C CA . LEU A 1 71 ? 22.145 -2.807 -40.328 1.00 86.88 71 LEU A CA 1
ATOM 579 C C . LEU A 1 71 ? 21.618 -3.248 -41.694 1.00 86.88 71 LEU A C 1
ATOM 581 O O . LEU A 1 71 ? 22.377 -3.254 -42.663 1.00 86.88 71 LEU A O 1
ATOM 585 N N . SER A 1 72 ? 20.317 -3.525 -41.787 1.00 83.88 72 SER A N 1
ATOM 586 C CA . SER A 1 72 ? 19.646 -3.867 -43.045 1.00 83.88 72 SER A CA 1
ATOM 587 C C . SER A 1 72 ? 19.853 -2.780 -44.105 1.00 83.88 72 SER A C 1
ATOM 589 O O . SER A 1 72 ? 20.319 -3.061 -45.209 1.00 83.88 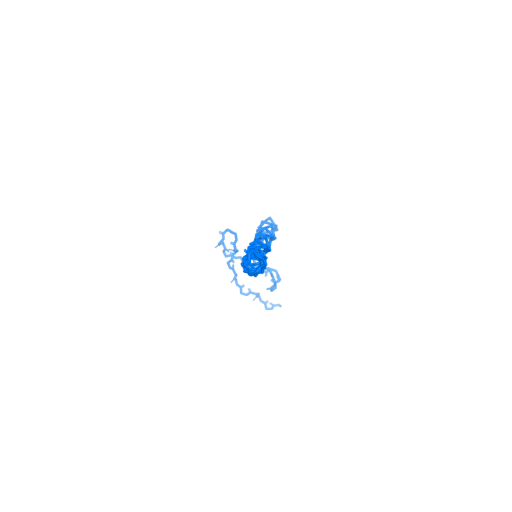72 SER A O 1
ATOM 591 N N . ARG A 1 73 ? 19.651 -1.506 -43.743 1.00 85.81 73 ARG A N 1
ATOM 592 C CA . ARG A 1 73 ? 19.881 -0.364 -44.641 1.00 85.81 73 ARG A CA 1
ATOM 593 C C . ARG A 1 73 ? 21.335 -0.263 -45.114 1.00 85.81 73 ARG A C 1
ATOM 595 O O . ARG A 1 73 ? 21.578 0.052 -46.279 1.00 85.81 73 ARG A O 1
ATOM 602 N N . LYS A 1 74 ? 22.313 -0.521 -44.236 1.00 81.38 74 LYS A N 1
ATOM 603 C CA . LYS A 1 74 ? 23.742 -0.556 -44.604 1.00 81.38 74 LYS A CA 1
ATOM 604 C C . LYS A 1 74 ? 24.053 -1.707 -45.560 1.00 81.38 74 LYS A C 1
ATOM 606 O O . LYS A 1 74 ? 24.809 -1.497 -46.504 1.00 81.38 74 LYS A O 1
ATOM 611 N N . MET A 1 75 ? 23.478 -2.889 -45.333 1.00 76.00 75 MET A N 1
ATOM 612 C CA . MET A 1 75 ? 23.654 -4.048 -46.214 1.00 76.00 75 MET A CA 1
ATOM 613 C C . MET A 1 75 ? 23.077 -3.783 -47.606 1.00 76.00 75 MET A C 1
ATOM 615 O O . MET A 1 75 ? 23.786 -3.952 -48.593 1.00 76.00 75 MET A O 1
ATOM 619 N N . PHE A 1 76 ? 21.856 -3.246 -47.685 1.00 72.44 76 PHE A N 1
ATOM 620 C CA . PHE A 1 76 ? 21.227 -2.873 -48.957 1.00 72.44 76 PHE A CA 1
ATOM 621 C C . PHE A 1 76 ? 22.076 -1.873 -49.753 1.00 72.44 76 PHE A C 1
ATOM 623 O O . PHE A 1 76 ? 22.297 -2.039 -50.948 1.00 72.44 76 PHE A O 1
ATOM 630 N N . ARG A 1 77 ? 22.624 -0.854 -49.080 1.00 69.50 77 ARG A N 1
ATOM 631 C CA . ARG A 1 77 ? 23.456 0.172 -49.725 1.00 69.50 77 ARG A CA 1
ATOM 632 C C . ARG A 1 77 ? 24.800 -0.361 -50.234 1.00 69.50 77 ARG A C 1
ATOM 634 O O . ARG A 1 77 ? 25.337 0.201 -51.180 1.00 69.50 77 ARG A O 1
ATOM 641 N N . LYS A 1 78 ? 25.343 -1.415 -49.615 1.00 68.62 78 LYS A N 1
ATOM 642 C CA . LYS A 1 78 ? 26.562 -2.096 -50.082 1.00 68.62 78 LYS A CA 1
ATOM 643 C C . LYS A 1 78 ? 26.321 -2.975 -51.311 1.00 68.62 78 LYS A C 1
ATOM 645 O O . LYS A 1 78 ? 27.262 -3.185 -52.053 1.00 68.62 78 LYS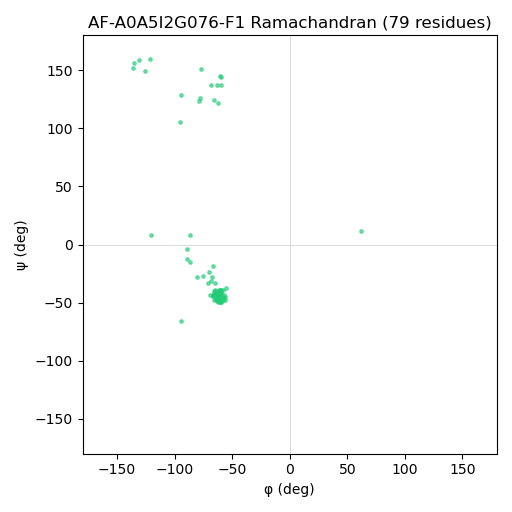 A O 1
ATOM 650 N N . HIS A 1 79 ? 25.108 -3.493 -51.499 1.00 68.44 79 HIS A N 1
ATOM 651 C CA . HIS A 1 79 ? 24.752 -4.350 -52.639 1.00 68.44 79 HIS A CA 1
ATOM 652 C C . HIS A 1 79 ? 24.304 -3.577 -53.888 1.00 68.44 79 HIS A C 1
ATOM 654 O O . HIS A 1 79 ? 24.249 -4.144 -54.969 1.00 68.44 79 HIS A O 1
ATOM 660 N N . LEU A 1 80 ? 23.982 -2.289 -53.744 1.00 61.06 80 LEU A N 1
ATOM 661 C CA . LEU A 1 80 ? 23.638 -1.380 -54.846 1.00 61.06 80 LEU A CA 1
ATOM 662 C C . LEU A 1 80 ? 24.869 -0.707 -55.492 1.00 61.06 80 LEU A C 1
ATOM 664 O O . LEU A 1 80 ? 24.704 0.219 -56.284 1.00 61.06 80 LEU A O 1
ATOM 668 N N . ARG A 1 81 ? 26.085 -1.116 -55.121 1.00 51.03 81 ARG A N 1
ATOM 669 C CA . ARG A 1 81 ? 27.361 -0.569 -55.593 1.00 51.03 81 ARG A CA 1
ATOM 670 C C . ARG A 1 81 ? 28.238 -1.701 -56.098 1.00 51.03 81 ARG A C 1
ATOM 672 O O . ARG A 1 81 ? 28.975 -1.443 -57.068 1.00 51.03 81 ARG A O 1
#

InterPro domains:
  IPR008713 Bacteriophage lambda NinG [PF05766] (1-69)

pLDDT: mean 84.13, std 7.88, range [51.03, 92.62]

Mean predicted aligned error: 10.03 Å

Foldseek 3Di:
DPFDDWAAAPQPRDTAGDPDPPDRHRDVVSVVVVVVVVVVVVVVVVVVVVVVVVVVVVVVVVVVVVVVVVVVVVVVVVVVD

Solvent-accessible surface area (backbone atoms only — not comparable to full-atom values): 4742 Å² total; per-residue (Å²): 132,86,79,61,73,72,42,61,18,76,76,84,60,46,80,33,74,47,94,47,94,85,57,57,43,78,46,72,69,45,43,51,52,52,53,50,51,54,51,53,49,54,52,52,53,50,54,50,51,54,49,52,50,51,51,52,52,52,50,55,52,50,52,53,49,50,52,51,52,53,51,52,54,52,54,53,61,60,73,77,108

Radius of gyration: 28.14 Å; Cα contacts (8 Å, |Δi|>4): 50; chains: 1; bounding box: 44×18×88 Å

Organism: NCBI:txid399581

Nearest PDB structures (foldseek):
  7cq3-assembly1_A  TM=3.679E-01  e=3.474E+00  Saccharomyces cerevisiae YJM789
  7cq4-assembly1_A  TM=4.289E-01  e=4.958E+00  Saccharomyces cerevisiae YJM789

Sequence (81 aa):
MAKLPRRKCKVCREWFSPAYSNVVWCCPEHGAIYALELRARRIRDKHQADKAERLANGCMLRERQAVLYTLSRKMFRKHLR